Protein AF-A0A8H4VNT2-F1 (afdb_monomer)

Secondary structure (DSSP, 8-state):
-------S-HHHHHHHHHHHHHHS---TT--GGG-GGGG----TTS------------PBPPHHHHHHSIIIIIHHHHHHHHHTTEE-S---GGGEEEPPTTT--B-TTTSSB-SEEE--GGG-EE-S-HHHHHHHHHHHHHHHHHHHHHHS----------

Structure (mmCIF, N/CA/C/O backbone):
data_AF-A0A8H4VNT2-F1
#
_entry.id   AF-A0A8H4VNT2-F1
#
loop_
_atom_site.group_PDB
_atom_site.id
_atom_site.type_symbol
_atom_site.label_atom_id
_atom_site.label_alt_id
_atom_site.label_comp_id
_atom_site.label_asym_id
_atom_site.label_entity_id
_atom_site.label_seq_id
_atom_site.pdbx_PDB_ins_code
_atom_site.Cartn_x
_atom_site.Cartn_y
_atom_site.Cartn_z
_atom_site.occupancy
_atom_site.B_iso_or_equiv
_atom_site.auth_seq_id
_atom_site.auth_comp_id
_atom_site.auth_asym_id
_atom_site.auth_atom_id
_atom_site.pdbx_PDB_model_num
ATOM 1 N N . MET A 1 1 ? -7.498 -2.996 8.880 1.00 36.94 1 MET A N 1
ATOM 2 C CA . MET A 1 1 ? -7.332 -1.573 9.250 1.00 36.94 1 MET A CA 1
ATOM 3 C C . MET A 1 1 ? -6.330 -1.511 10.388 1.00 36.94 1 MET A C 1
ATOM 5 O O . MET A 1 1 ? -6.601 -2.092 11.431 1.00 36.94 1 MET A O 1
ATOM 9 N N . VAL A 1 2 ? -5.170 -0.893 10.168 1.00 27.69 2 VAL A N 1
ATOM 10 C CA . VAL A 1 2 ? -4.106 -0.810 11.179 1.00 27.69 2 VAL A CA 1
ATOM 11 C C . VAL A 1 2 ? -4.393 0.320 12.147 1.00 27.69 2 VAL A C 1
ATOM 13 O O . VAL A 1 2 ? -4.614 1.459 11.740 1.00 27.69 2 VAL A O 1
ATOM 16 N N . VAL A 1 3 ? -4.380 0.000 13.437 1.00 29.48 3 VAL A N 1
ATOM 17 C CA . VAL A 1 3 ? -4.351 0.987 14.515 1.00 29.48 3 VAL A CA 1
ATOM 18 C C . VAL A 1 3 ? -2.923 1.016 15.049 1.00 29.48 3 VAL A C 1
ATOM 20 O O . VAL A 1 3 ? -2.536 0.170 15.847 1.00 29.48 3 VAL A O 1
ATOM 23 N N . ILE A 1 4 ? -2.130 1.988 14.598 1.00 35.28 4 ILE A N 1
ATOM 24 C CA . ILE A 1 4 ? -0.773 2.212 15.109 1.00 35.28 4 ILE A CA 1
ATOM 25 C C . ILE A 1 4 ? -0.890 3.031 16.398 1.00 35.28 4 ILE A C 1
ATOM 27 O O . ILE A 1 4 ? -1.056 4.253 16.373 1.00 35.28 4 ILE A O 1
ATOM 31 N N . GLY A 1 5 ? -0.855 2.349 17.539 1.00 31.06 5 GLY A N 1
ATOM 32 C CA . GLY A 1 5 ? -0.790 2.960 18.864 1.00 31.06 5 GLY A CA 1
ATOM 33 C C . GLY A 1 5 ? 0.633 2.924 19.412 1.00 31.06 5 GLY A C 1
ATOM 34 O O . GLY A 1 5 ? 0.998 1.968 20.086 1.00 31.06 5 GLY A O 1
ATOM 35 N N . GLY A 1 6 ? 1.425 3.967 19.149 1.00 30.03 6 GLY A N 1
ATOM 36 C CA . GLY A 1 6 ? 2.760 4.162 19.727 1.00 30.03 6 GLY A CA 1
ATOM 37 C C . GLY A 1 6 ? 2.916 5.562 20.344 1.00 30.03 6 GLY A C 1
ATOM 38 O O . GLY A 1 6 ? 2.386 6.532 19.792 1.00 30.03 6 GLY A O 1
ATOM 39 N N . PRO A 1 7 ? 3.610 5.714 21.491 1.00 40.59 7 PRO A N 1
ATOM 40 C CA . PRO A 1 7 ? 3.669 6.966 22.233 1.00 40.59 7 PRO A CA 1
ATOM 41 C C . PRO A 1 7 ? 4.799 7.853 21.701 1.00 40.59 7 PRO A C 1
ATOM 43 O O . PRO A 1 7 ? 5.851 7.981 22.320 1.00 40.59 7 PRO A O 1
ATOM 46 N N . THR A 1 8 ? 4.591 8.515 20.566 1.00 43.22 8 THR A N 1
ATOM 47 C CA . THR A 1 8 ? 5.550 9.522 20.086 1.00 43.22 8 THR A CA 1
ATOM 48 C C . THR A 1 8 ? 4.833 10.741 19.521 1.00 43.22 8 THR A C 1
ATOM 50 O O . THR A 1 8 ? 4.308 10.754 18.417 1.00 43.22 8 THR A O 1
ATOM 53 N N . SER A 1 9 ? 4.827 11.812 20.320 1.00 48.41 9 SER A N 1
ATOM 54 C CA . SER A 1 9 ? 4.439 13.178 19.945 1.00 48.41 9 SER A CA 1
ATOM 55 C C . SER A 1 9 ? 3.042 13.326 19.316 1.00 48.41 9 SER A C 1
ATOM 57 O O . SER A 1 9 ? 2.855 13.731 18.164 1.00 48.41 9 SER A O 1
ATOM 59 N N . ALA A 1 10 ? 2.028 13.069 20.146 1.00 49.16 10 ALA A N 1
ATOM 60 C CA . ALA A 1 10 ? 0.602 13.098 19.814 1.00 49.16 10 ALA A CA 1
ATOM 61 C C . ALA A 1 10 ? 0.095 14.392 19.140 1.00 49.16 10 ALA A C 1
ATOM 63 O O . ALA A 1 10 ? -0.968 14.377 18.528 1.00 49.16 10 ALA A O 1
ATOM 64 N N . ARG A 1 11 ? 0.812 15.521 19.232 1.00 47.25 11 ARG A N 1
ATOM 65 C CA . ARG A 1 11 ? 0.387 16.797 18.626 1.00 47.25 11 ARG A CA 1
ATOM 66 C C . ARG A 1 11 ? 0.751 16.909 17.143 1.00 47.25 11 ARG A C 1
ATOM 68 O O . ARG A 1 11 ? -0.049 17.423 16.368 1.00 47.25 11 ARG A O 1
ATOM 75 N N . ARG A 1 12 ? 1.927 16.409 16.742 1.00 45.88 12 ARG A N 1
ATOM 76 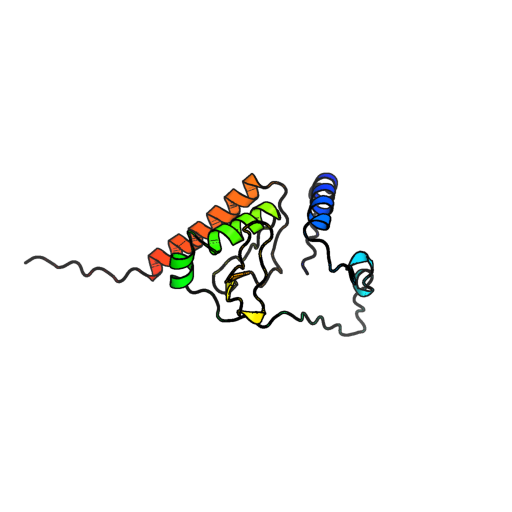C CA . ARG A 1 12 ? 2.401 16.475 15.348 1.00 45.88 12 ARG A CA 1
ATOM 77 C C . ARG A 1 12 ? 1.706 15.422 14.485 1.00 45.88 12 ARG A C 1
ATOM 79 O O . ARG A 1 12 ? 1.247 15.747 13.395 1.00 45.88 12 ARG A O 1
ATOM 86 N N . LEU A 1 13 ? 1.527 14.215 15.029 1.00 47.94 13 LEU A N 1
ATOM 87 C CA . LEU A 1 13 ? 0.776 13.143 14.373 1.00 47.94 13 LEU A CA 1
ATOM 88 C C . LEU A 1 13 ? -0.695 13.524 14.155 1.00 47.94 13 LEU A C 1
ATOM 90 O O . LEU A 1 13 ? -1.186 13.349 13.052 1.00 47.94 13 LEU A O 1
ATOM 94 N N . ARG A 1 14 ? -1.375 14.157 15.127 1.00 53.06 14 ARG A N 1
ATOM 95 C CA . ARG A 1 14 ? -2.786 14.581 14.973 1.00 53.06 14 ARG A CA 1
ATOM 96 C C . ARG A 1 14 ? -3.035 15.487 13.763 1.00 53.06 14 ARG A C 1
ATOM 98 O O . ARG A 1 14 ? -4.038 15.306 13.078 1.00 53.06 14 ARG A O 1
ATOM 105 N N . ASN A 1 15 ? -2.146 16.444 13.491 1.00 48.91 15 ASN A N 1
ATOM 106 C CA . ASN A 1 15 ? -2.300 17.357 12.352 1.00 48.91 15 ASN A CA 1
ATOM 107 C C . ASN A 1 15 ? -2.056 16.647 11.012 1.00 48.91 15 ASN A C 1
ATOM 109 O O . ASN A 1 15 ? -2.766 16.912 10.044 1.00 48.91 15 ASN A O 1
ATOM 113 N N . VAL A 1 16 ? -1.108 15.706 10.980 1.00 53.34 16 VAL A N 1
ATOM 114 C CA . VAL A 1 16 ? -0.849 14.844 9.819 1.00 53.34 16 VAL A CA 1
ATOM 115 C C . VAL A 1 16 ? -2.040 13.915 9.560 1.00 53.34 16 VAL A C 1
ATOM 117 O O . VAL A 1 16 ? -2.540 13.857 8.440 1.00 53.34 16 VAL A O 1
ATOM 120 N N . THR A 1 17 ? -2.580 13.274 10.601 1.00 53.28 17 THR A N 1
ATOM 121 C CA . THR A 1 17 ? -3.774 12.422 10.506 1.00 53.28 17 THR A CA 1
ATOM 122 C C . THR A 1 17 ? -4.995 13.208 10.017 1.00 53.28 17 THR A C 1
ATOM 124 O O . THR A 1 17 ? -5.752 12.707 9.192 1.00 53.28 17 THR A O 1
ATOM 127 N N . LEU A 1 18 ? -5.184 14.455 10.468 1.00 55.06 18 LEU A N 1
ATOM 128 C CA . LEU A 1 18 ? -6.278 15.319 10.005 1.00 55.06 18 LEU A CA 1
ATOM 129 C C . LEU A 1 18 ? -6.147 15.695 8.522 1.00 55.06 18 LEU A C 1
ATOM 131 O O . LEU A 1 18 ? -7.151 15.663 7.811 1.00 55.06 18 LEU A O 1
ATOM 135 N N . ALA A 1 19 ? -4.940 16.018 8.052 1.00 53.97 19 ALA A N 1
ATOM 136 C CA . ALA A 1 19 ? -4.688 16.347 6.649 1.00 53.97 19 ALA A CA 1
ATOM 137 C C . ALA A 1 19 ? -4.885 15.131 5.726 1.00 53.97 19 ALA A C 1
ATOM 139 O O . ALA A 1 19 ? -5.577 15.235 4.714 1.00 53.97 19 ALA A O 1
ATOM 140 N N . LEU A 1 20 ? -4.369 13.962 6.119 1.00 50.47 20 LEU A N 1
ATOM 141 C CA . LEU A 1 20 ? -4.555 12.712 5.377 1.00 50.47 20 LEU A CA 1
ATOM 142 C C . LEU A 1 20 ? -6.015 12.259 5.377 1.00 50.47 20 LEU A C 1
ATOM 144 O O . LEU A 1 20 ? -6.516 11.834 4.345 1.00 50.47 20 LEU A O 1
ATOM 148 N N . SER A 1 21 ? -6.746 12.464 6.478 1.00 55.59 21 SER A N 1
ATOM 149 C CA . SER A 1 21 ? -8.179 12.146 6.554 1.00 55.59 21 SER A CA 1
ATOM 150 C C . SER A 1 21 ? -9.075 12.997 5.654 1.00 55.59 21 SER A C 1
ATOM 152 O O . SER A 1 21 ? -10.271 12.750 5.634 1.00 55.59 21 SER A O 1
ATOM 154 N N . ARG A 1 22 ? -8.555 14.030 4.976 1.00 52.94 22 ARG A N 1
ATOM 155 C CA . ARG A 1 22 ? -9.313 14.815 3.984 1.00 52.94 22 ARG A CA 1
ATOM 156 C C . ARG A 1 22 ? -9.057 14.355 2.552 1.00 52.94 22 ARG A C 1
ATOM 158 O O . ARG A 1 22 ? -9.964 14.466 1.741 1.00 52.94 22 ARG A O 1
ATOM 165 N N . TYR A 1 23 ? -7.855 13.853 2.269 1.00 50.97 23 TYR A N 1
ATOM 166 C CA . TYR A 1 23 ? -7.467 13.342 0.948 1.00 50.97 23 TYR A CA 1
ATOM 167 C C . TYR A 1 23 ? -7.754 11.845 0.784 1.00 50.97 23 TYR A C 1
ATOM 169 O O . TYR A 1 23 ? -8.114 11.407 -0.296 1.00 50.97 23 TYR A O 1
ATOM 177 N N . PHE A 1 24 ? -7.660 11.077 1.869 1.00 51.81 24 PHE A N 1
ATOM 178 C CA . PHE A 1 24 ? -7.893 9.630 1.909 1.00 51.81 24 PHE A CA 1
ATOM 179 C C . PHE A 1 24 ? -9.071 9.277 2.830 1.00 51.81 24 PHE A C 1
ATOM 181 O O . PHE A 1 24 ? -9.091 8.224 3.462 1.00 51.81 24 PHE A O 1
ATOM 188 N N . ALA A 1 25 ? -10.012 10.214 2.990 1.00 50.72 25 ALA A N 1
ATOM 189 C CA . ALA A 1 25 ? -11.163 10.055 3.870 1.00 50.72 25 ALA A CA 1
ATOM 190 C C . ALA A 1 25 ? -12.040 8.876 3.436 1.00 50.72 25 ALA A C 1
ATOM 192 O O . ALA A 1 25 ? -12.318 8.727 2.248 1.00 50.72 25 ALA A O 1
ATOM 193 N N . ASP A 1 26 ? -12.517 8.115 4.424 1.00 54.66 26 ASP A N 1
ATOM 194 C CA . ASP A 1 26 ? -13.525 7.065 4.277 1.00 54.66 26 ASP A CA 1
ATOM 195 C C . ASP A 1 26 ? -14.691 7.454 3.359 1.00 54.66 26 ASP A C 1
ATOM 197 O O . ASP A 1 26 ? -15.098 8.619 3.299 1.00 54.66 26 ASP A O 1
ATOM 201 N N . ASP A 1 27 ? -15.274 6.420 2.745 1.00 54.09 27 ASP A N 1
ATOM 202 C CA . ASP A 1 27 ? -16.523 6.446 1.989 1.00 54.09 27 ASP A CA 1
ATOM 203 C C . ASP A 1 27 ? -17.498 7.523 2.495 1.00 54.09 27 ASP A C 1
ATOM 205 O O . ASP A 1 27 ? -17.931 7.539 3.655 1.00 54.09 27 ASP A O 1
ATOM 209 N N . ARG A 1 28 ? -17.893 8.404 1.571 1.00 52.59 28 ARG A N 1
ATOM 210 C CA . ARG A 1 28 ? -18.909 9.446 1.765 1.00 52.59 28 ARG A CA 1
ATOM 211 C C . ARG A 1 28 ? -20.225 8.885 2.326 1.00 52.59 28 ARG A C 1
ATOM 213 O O . ARG A 1 28 ? -20.993 9.646 2.908 1.00 52.59 28 ARG A O 1
ATOM 220 N N . LYS A 1 29 ? -20.490 7.585 2.146 1.00 55.03 29 LYS A N 1
ATOM 221 C CA . LYS A 1 29 ? -21.692 6.867 2.594 1.00 55.03 29 LYS A CA 1
ATOM 222 C C . LYS A 1 29 ? -21.572 6.188 3.962 1.00 55.03 29 LYS A C 1
ATOM 224 O O . LYS A 1 29 ? -22.573 5.662 4.443 1.00 55.03 29 LYS A O 1
ATOM 229 N N . GLY A 1 30 ? -20.420 6.218 4.630 1.00 55.09 30 GLY A N 1
ATOM 230 C CA . GLY A 1 30 ? -20.291 5.555 5.927 1.00 55.09 30 GLY A CA 1
ATOM 231 C C . GLY A 1 30 ? -18.876 5.577 6.471 1.00 55.09 30 GLY A C 1
ATOM 232 O O . GLY A 1 30 ? -18.149 4.597 6.364 1.00 55.09 30 GLY A O 1
ATOM 233 N N . SER A 1 31 ? -18.492 6.687 7.099 1.00 64.50 31 SER A N 1
ATOM 234 C CA . SER A 1 31 ? -17.169 6.786 7.717 1.00 64.50 31 SER A CA 1
ATOM 235 C C . SER A 1 31 ? -17.013 5.852 8.921 1.00 64.50 31 SER A C 1
ATOM 237 O O . SER A 1 31 ? -17.967 5.636 9.678 1.00 64.50 31 SER A O 1
ATOM 239 N N . TYR A 1 32 ? -15.783 5.408 9.197 1.00 63.44 32 TYR A N 1
ATOM 240 C CA . TYR A 1 32 ? -15.407 4.771 10.462 1.00 63.44 32 TYR A CA 1
ATOM 241 C C . TYR A 1 32 ? -15.870 5.595 11.669 1.00 63.44 32 TYR A C 1
ATOM 243 O O . TYR A 1 32 ? -16.299 5.043 12.680 1.00 63.44 32 TYR A O 1
ATOM 251 N N . LYS A 1 33 ? -15.857 6.934 11.564 1.00 66.31 33 LYS A N 1
ATOM 252 C CA . LYS A 1 33 ? -16.282 7.828 12.654 1.00 66.31 33 LYS A CA 1
ATOM 253 C C . LYS A 1 33 ? -17.720 7.578 13.106 1.00 66.31 33 LYS A C 1
ATOM 255 O O . LYS A 1 33 ? -17.983 7.772 14.293 1.00 66.31 33 LYS A O 1
ATOM 260 N N . SER A 1 34 ? -18.588 7.175 12.181 1.00 70.56 34 SER A N 1
ATOM 261 C CA . SER A 1 34 ? -19.997 6.824 12.398 1.00 70.56 34 SER A CA 1
ATOM 262 C C . SER A 1 34 ? -20.243 5.315 12.502 1.00 70.56 34 SER A C 1
ATOM 264 O O . SER A 1 34 ? -21.366 4.900 12.767 1.00 70.56 34 SER A O 1
ATOM 266 N N . SER A 1 35 ? -19.218 4.490 12.284 1.00 74.56 35 SER A N 1
ATOM 267 C CA . SER A 1 35 ? -19.347 3.038 12.318 1.00 74.56 35 SER A CA 1
ATOM 268 C C . SER A 1 35 ? -19.534 2.546 13.759 1.00 74.56 35 SER A C 1
ATOM 270 O O . SER A 1 35 ? -18.735 2.917 14.625 1.00 74.56 35 SER A O 1
ATOM 272 N N . PRO A 1 36 ? -20.515 1.664 14.040 1.00 77.81 36 PRO A N 1
ATOM 273 C CA . PRO A 1 36 ? -20.648 1.011 15.345 1.00 77.81 36 PRO A CA 1
ATOM 274 C C . PRO A 1 36 ? -19.357 0.310 15.794 1.00 77.81 36 PRO A C 1
ATOM 276 O O . PRO A 1 36 ? -19.058 0.252 16.985 1.00 77.81 36 PRO A O 1
ATOM 279 N N . TRP A 1 37 ? -18.539 -0.138 14.834 1.00 77.88 37 TRP A N 1
ATOM 280 C CA . TRP A 1 37 ? -17.239 -0.765 15.074 1.00 77.88 37 TRP A CA 1
ATOM 281 C C . TRP A 1 37 ? -16.223 0.144 15.766 1.00 77.88 37 TRP A C 1
ATOM 283 O O . TRP A 1 37 ? -15.304 -0.349 16.409 1.00 77.88 37 TRP A O 1
ATOM 293 N N . ARG A 1 38 ? -16.384 1.468 15.697 1.00 75.25 38 ARG A N 1
ATOM 294 C CA . ARG A 1 38 ? -15.492 2.410 16.387 1.00 75.25 38 ARG A CA 1
ATOM 295 C C . ARG A 1 38 ? -15.573 2.306 17.910 1.00 75.25 38 ARG A C 1
ATOM 297 O O . ARG A 1 38 ? -14.601 2.620 18.591 1.00 75.25 38 ARG A O 1
ATOM 304 N N . LEU A 1 39 ? -16.736 1.925 18.433 1.00 81.25 39 LEU A N 1
ATOM 305 C CA . LEU A 1 39 ? -16.974 1.738 19.866 1.00 81.25 39 LEU A CA 1
ATOM 306 C C . LEU A 1 39 ? -16.948 0.259 20.264 1.00 81.25 39 LEU A C 1
ATOM 308 O O . LEU A 1 39 ? -17.184 -0.062 21.427 1.00 81.25 39 LEU A O 1
ATOM 312 N N . PHE A 1 40 ? -16.687 -0.636 19.310 1.00 83.19 40 PHE A N 1
ATOM 313 C CA . PHE A 1 40 ? -16.623 -2.060 19.577 1.00 83.19 40 PHE A CA 1
ATOM 314 C C . PHE A 1 40 ? -15.476 -2.362 20.545 1.00 83.19 40 PHE A C 1
ATOM 316 O O . PHE A 1 40 ? -14.333 -1.957 20.329 1.00 83.19 40 PHE A O 1
ATOM 323 N N . SER A 1 41 ? -15.787 -3.106 21.603 1.00 83.38 41 SER A N 1
ATOM 324 C CA . SER A 1 41 ? -14.805 -3.693 22.504 1.00 83.38 41 SER A CA 1
ATOM 325 C C . SER A 1 41 ? -14.992 -5.204 22.521 1.00 83.38 41 SER A C 1
ATOM 327 O O . SER A 1 41 ? -16.112 -5.719 22.565 1.00 83.38 41 SER A O 1
ATOM 329 N N . GLN A 1 42 ? -13.879 -5.929 22.448 1.00 85.06 42 GLN A N 1
ATOM 330 C CA . GLN A 1 42 ? -13.913 -7.381 22.464 1.00 85.06 42 GLN A CA 1
ATOM 331 C C . GLN A 1 42 ? -14.398 -7.866 23.834 1.00 85.06 42 GLN A C 1
ATOM 333 O O . GLN A 1 42 ? -13.834 -7.514 24.870 1.00 85.06 42 GLN A O 1
ATOM 338 N N . SER A 1 43 ? -15.438 -8.697 23.840 1.00 87.44 43 SER A N 1
ATOM 339 C CA . SER A 1 43 ? -15.892 -9.376 25.050 1.00 87.44 43 SER A CA 1
ATOM 340 C C . SER A 1 43 ? -15.139 -10.697 25.206 1.00 87.44 43 SER A C 1
ATOM 342 O O . SER A 1 43 ? -15.155 -11.502 24.276 1.00 87.44 43 SER A O 1
ATOM 344 N N . PRO A 1 44 ? -14.555 -11.003 26.379 1.00 87.94 44 PRO A N 1
ATOM 345 C CA . PRO A 1 44 ? -13.919 -12.300 26.614 1.00 87.94 44 PRO A CA 1
ATOM 346 C C . PRO A 1 44 ? -14.923 -13.465 26.627 1.00 87.94 44 PRO A C 1
ATOM 348 O O . PRO A 1 44 ? -14.522 -14.623 26.623 1.00 87.94 44 PRO A O 1
ATOM 351 N N . LYS A 1 45 ? -16.232 -13.176 26.655 1.00 93.19 45 LYS A N 1
ATOM 352 C CA . LYS A 1 45 ? -17.308 -14.179 26.663 1.00 93.19 45 LYS A CA 1
ATOM 353 C C . LYS A 1 45 ? -17.835 -14.517 25.267 1.00 93.19 45 LYS A C 1
ATOM 355 O O . LYS A 1 45 ? -18.681 -15.397 25.150 1.00 93.19 45 LYS A O 1
ATOM 360 N N . VAL A 1 46 ? -17.401 -13.795 24.232 1.00 89.44 46 VAL A N 1
ATOM 361 C CA . VAL A 1 46 ? -17.935 -13.928 22.872 1.00 89.44 46 VAL A CA 1
ATOM 362 C C . VAL A 1 46 ? -16.783 -14.002 21.878 1.00 89.44 46 VAL A C 1
ATOM 364 O O . VAL A 1 46 ? -15.977 -13.078 21.775 1.00 89.44 46 VAL A O 1
ATOM 367 N N . THR A 1 47 ? -16.722 -15.085 21.106 1.00 88.12 47 THR A N 1
ATOM 368 C CA . THR A 1 47 ? -15.768 -15.205 19.999 1.00 88.12 47 THR A CA 1
ATOM 369 C C . THR A 1 47 ? -16.095 -14.160 18.940 1.00 88.12 47 THR A C 1
ATOM 371 O O . THR A 1 47 ? -17.204 -14.120 18.414 1.00 88.12 47 THR A O 1
ATOM 374 N N . THR A 1 48 ? -15.125 -13.302 18.634 1.00 86.19 48 THR A N 1
ATOM 375 C CA . THR A 1 48 ? -15.262 -12.261 17.611 1.00 86.19 48 THR A CA 1
ATOM 376 C C . THR A 1 48 ? -14.513 -12.692 16.357 1.00 86.19 48 THR A C 1
ATOM 378 O O . THR A 1 48 ? -13.362 -13.112 16.449 1.00 86.19 48 THR A O 1
ATOM 381 N N . LEU A 1 49 ? -15.156 -12.567 15.196 1.00 85.00 49 LEU A N 1
ATOM 382 C CA . LEU A 1 49 ? -14.544 -12.777 13.887 1.00 85.00 49 LEU A CA 1
ATOM 383 C C . LEU A 1 49 ? -14.535 -11.452 13.123 1.00 85.00 49 LEU A C 1
ATOM 385 O O . LEU A 1 49 ? -15.583 -10.829 12.954 1.00 85.00 49 LEU A O 1
ATOM 389 N N . THR A 1 50 ? -13.365 -11.055 12.629 1.00 82.62 50 THR A N 1
ATOM 390 C CA . THR A 1 50 ? -13.221 -9.922 11.710 1.00 82.62 50 THR A CA 1
ATOM 391 C C . THR A 1 50 ? -13.066 -10.463 10.298 1.00 82.62 50 THR A C 1
ATOM 393 O O . THR A 1 50 ? -12.142 -11.226 10.029 1.00 82.62 50 THR A O 1
ATOM 396 N N . VAL A 1 51 ? -13.957 -10.058 9.394 1.00 84.19 51 VAL A N 1
ATOM 397 C CA . VAL A 1 51 ? -13.882 -10.409 7.972 1.00 84.19 51 VAL A CA 1
ATOM 398 C C . VAL A 1 51 ? -13.550 -9.151 7.184 1.00 84.19 51 VAL A C 1
ATOM 400 O O . VAL A 1 51 ? -14.259 -8.150 7.278 1.00 84.19 51 VAL A O 1
ATOM 403 N N . LEU A 1 52 ? -12.466 -9.205 6.412 1.00 83.62 52 LEU A N 1
ATOM 404 C CA . LEU A 1 52 ? -12.090 -8.156 5.475 1.00 83.62 52 LEU A CA 1
ATOM 405 C C . LEU A 1 52 ? -12.487 -8.600 4.065 1.00 83.62 52 LEU A C 1
ATOM 407 O O . LEU A 1 52 ? -11.942 -9.569 3.545 1.00 83.62 52 LEU A O 1
ATOM 411 N N . VAL A 1 53 ? -13.447 -7.898 3.464 1.00 85.75 53 VAL A N 1
ATOM 412 C CA . VAL A 1 53 ? -13.855 -8.118 2.071 1.00 85.75 53 VAL A CA 1
ATOM 413 C C . VAL A 1 53 ? -13.103 -7.121 1.198 1.00 85.75 53 VAL A C 1
ATOM 415 O O . VAL A 1 53 ? -13.140 -5.920 1.460 1.00 85.75 53 VAL A O 1
ATOM 418 N N . MET A 1 54 ? -12.403 -7.623 0.186 1.00 87.19 54 MET A N 1
ATOM 419 C CA . MET A 1 54 ? -11.604 -6.831 -0.751 1.00 87.19 54 MET A CA 1
ATOM 420 C C . MET A 1 54 ? -11.942 -7.241 -2.182 1.00 87.19 54 MET A C 1
ATOM 422 O O . MET A 1 54 ? -12.497 -8.319 -2.403 1.00 87.19 54 MET A O 1
ATOM 426 N N . ASP A 1 55 ? -11.580 -6.391 -3.142 1.00 89.19 55 ASP A N 1
ATOM 427 C CA . ASP A 1 55 ? -11.622 -6.757 -4.556 1.00 89.19 55 ASP A CA 1
ATOM 428 C C . ASP A 1 55 ? -10.738 -7.996 -4.793 1.00 89.19 55 ASP A C 1
ATOM 430 O O . ASP A 1 55 ? -9.670 -8.142 -4.190 1.00 89.19 55 ASP A O 1
ATOM 434 N N . LEU A 1 56 ? -11.188 -8.904 -5.663 1.00 92.56 56 LEU A N 1
ATOM 435 C CA . LEU A 1 56 ? -10.394 -10.068 -6.048 1.00 92.56 56 LEU A CA 1
ATOM 436 C C . LEU A 1 56 ? -9.232 -9.602 -6.932 1.00 92.56 56 LEU A C 1
ATOM 438 O O . LEU A 1 56 ? -9.453 -9.137 -8.049 1.00 92.56 56 LEU A O 1
ATOM 442 N N . LEU A 1 57 ? -8.006 -9.721 -6.429 1.00 95.38 57 LEU A N 1
ATOM 443 C CA . LEU A 1 57 ? -6.786 -9.355 -7.151 1.00 95.38 57 LEU A CA 1
ATOM 444 C C . LEU A 1 57 ? -6.195 -10.554 -7.911 1.00 95.38 57 LEU A C 1
ATOM 446 O O . LEU A 1 57 ? -6.607 -11.698 -7.715 1.00 95.38 57 LEU A O 1
ATOM 450 N N . GLY A 1 58 ? -5.270 -10.265 -8.826 1.00 95.94 58 GLY A N 1
ATOM 451 C CA . GLY A 1 58 ? -4.577 -11.246 -9.660 1.00 95.94 58 GLY A CA 1
ATOM 452 C C . GLY A 1 58 ? -3.297 -11.794 -9.027 1.00 95.94 58 GLY A C 1
ATOM 453 O O . GLY A 1 58 ? -3.137 -11.811 -7.806 1.00 95.94 58 GLY A O 1
ATOM 454 N N . GLU A 1 59 ? -2.382 -12.258 -9.878 1.00 96.94 59 GLU A N 1
ATOM 455 C CA . GLU A 1 59 ? -1.117 -12.855 -9.454 1.00 96.94 59 GLU A CA 1
ATOM 456 C C . GLU A 1 59 ? -0.201 -11.895 -8.664 1.00 96.94 59 GLU A C 1
ATOM 458 O O . GLU A 1 59 ? -0.222 -10.677 -8.890 1.00 96.94 59 GLU A O 1
ATOM 463 N N . PRO A 1 60 ? 0.636 -12.436 -7.755 1.00 97.06 60 PRO A N 1
ATOM 464 C CA . PRO A 1 60 ? 1.713 -11.677 -7.142 1.00 97.06 60 PRO A CA 1
ATOM 465 C C . PRO A 1 60 ? 2.761 -11.243 -8.159 1.00 97.06 60 PRO A C 1
ATOM 467 O O . PRO A 1 60 ? 3.071 -11.967 -9.106 1.00 97.06 60 PRO A O 1
ATOM 470 N N . MET A 1 61 ? 3.347 -10.079 -7.909 1.00 96.12 61 MET A N 1
ATOM 471 C CA . MET A 1 61 ? 4.408 -9.513 -8.720 1.00 96.12 61 MET A CA 1
ATOM 472 C C . MET A 1 61 ? 5.612 -10.446 -8.766 1.00 96.12 61 MET A C 1
ATOM 474 O O .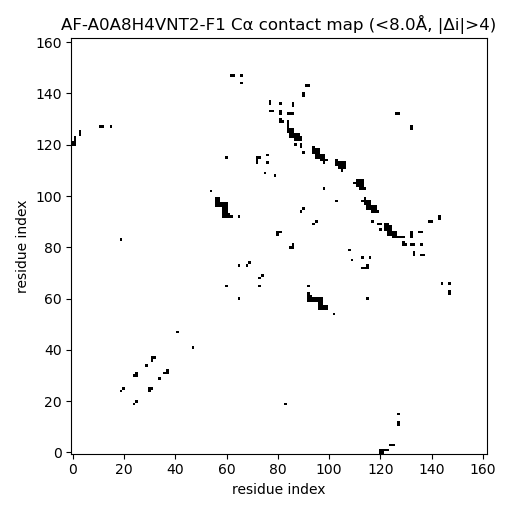 MET A 1 61 ? 6.125 -10.900 -7.738 1.00 96.12 61 MET A O 1
ATOM 478 N N . THR A 1 62 ? 6.111 -10.692 -9.973 1.00 94.25 62 THR A N 1
ATOM 479 C CA . THR A 1 62 ? 7.382 -11.380 -10.158 1.00 94.25 62 THR A CA 1
ATOM 480 C C . THR A 1 62 ? 8.537 -10.388 -10.198 1.00 94.25 62 THR A C 1
ATOM 482 O O . THR A 1 62 ? 8.372 -9.181 -10.368 1.00 94.25 62 THR A O 1
ATOM 485 N N . VAL A 1 63 ? 9.752 -10.919 -10.081 1.00 91.81 63 VAL A N 1
ATOM 486 C CA . VAL A 1 63 ? 10.982 -10.146 -10.279 1.00 91.81 63 VAL A CA 1
ATOM 487 C C . VAL A 1 63 ? 11.016 -9.488 -11.663 1.00 91.81 63 VAL A C 1
ATOM 489 O O . VAL A 1 63 ? 11.397 -8.329 -11.786 1.00 91.81 63 VAL A O 1
ATOM 492 N N . LYS A 1 64 ? 10.581 -10.221 -12.692 1.00 92.19 64 LYS A N 1
ATOM 493 C CA . LYS A 1 64 ? 10.547 -9.727 -14.067 1.00 92.19 64 LYS A CA 1
ATOM 494 C C . LYS A 1 64 ? 9.584 -8.546 -14.205 1.00 92.19 64 LYS A C 1
ATOM 496 O O . LYS A 1 64 ? 9.960 -7.531 -14.778 1.00 92.19 64 LYS A O 1
ATOM 501 N N . ASP A 1 65 ? 8.381 -8.667 -13.644 1.00 94.31 65 ASP A N 1
ATOM 502 C CA . ASP A 1 65 ? 7.386 -7.589 -13.677 1.00 94.31 65 ASP A CA 1
ATOM 503 C C . ASP A 1 65 ? 7.897 -6.333 -12.963 1.00 94.31 65 ASP A C 1
ATOM 505 O O . ASP A 1 65 ? 7.704 -5.220 -13.446 1.00 94.31 65 ASP A O 1
ATOM 509 N N . PHE A 1 66 ? 8.574 -6.513 -11.822 1.00 92.44 66 PHE A N 1
ATOM 510 C CA . PHE A 1 66 ? 9.164 -5.410 -11.069 1.00 92.44 66 PHE A CA 1
ATOM 511 C C . PHE A 1 66 ? 10.203 -4.649 -11.897 1.00 92.44 66 PHE A C 1
ATOM 513 O O . PHE A 1 66 ? 10.179 -3.422 -11.908 1.00 92.44 66 PHE A O 1
ATOM 520 N N . ASP A 1 67 ? 11.091 -5.357 -12.599 1.00 90.44 67 ASP A N 1
ATOM 521 C CA . ASP A 1 67 ? 12.117 -4.734 -13.440 1.00 90.44 67 ASP A CA 1
ATOM 522 C C . ASP A 1 67 ? 11.515 -4.024 -14.662 1.00 90.44 67 ASP A C 1
ATOM 524 O O . ASP A 1 67 ? 11.946 -2.922 -15.004 1.00 90.44 67 ASP A O 1
ATOM 528 N N . GLU A 1 68 ? 10.509 -4.625 -15.304 1.00 93.00 68 GLU A N 1
ATOM 529 C CA . GLU A 1 68 ? 9.846 -4.065 -16.490 1.00 93.00 68 GLU A CA 1
ATOM 530 C C . GLU A 1 68 ? 8.984 -2.834 -16.165 1.00 93.00 68 GLU A C 1
ATOM 532 O O . GLU A 1 68 ? 8.923 -1.896 -16.959 1.00 93.00 68 GLU A O 1
ATOM 537 N N . GLU A 1 69 ? 8.340 -2.805 -14.996 1.00 92.06 69 GLU A N 1
ATOM 538 C CA . GLU A 1 69 ? 7.445 -1.715 -14.578 1.00 92.06 69 GLU A CA 1
ATOM 539 C C . GLU A 1 69 ? 8.120 -0.724 -13.605 1.00 92.06 69 GLU A C 1
ATOM 541 O O . GLU A 1 69 ? 7.452 0.186 -13.100 1.00 92.06 69 GLU A O 1
ATOM 546 N N . TRP A 1 70 ? 9.430 -0.873 -13.346 1.00 90.06 70 TRP A N 1
ATOM 547 C CA . TRP A 1 70 ? 10.187 -0.051 -12.391 1.00 90.06 70 TRP A CA 1
ATOM 548 C C . TRP A 1 70 ? 10.093 1.445 -12.703 1.00 90.06 70 TRP A C 1
ATOM 550 O O . TRP A 1 70 ? 9.650 2.214 -11.854 1.00 90.06 70 TRP A O 1
ATOM 560 N N . ASP A 1 71 ? 10.447 1.849 -13.928 1.00 88.19 71 ASP A N 1
ATOM 561 C CA . ASP A 1 71 ? 10.402 3.250 -14.390 1.00 88.19 71 ASP A CA 1
ATOM 562 C C . ASP A 1 71 ? 8.971 3.707 -14.751 1.00 88.19 71 ASP A C 1
ATOM 564 O O . ASP A 1 71 ? 8.767 4.709 -15.438 1.00 88.19 71 ASP A O 1
ATOM 568 N N . GLY A 1 72 ? 7.965 2.943 -14.321 1.00 92.06 72 GLY A N 1
ATOM 569 C CA . GLY A 1 72 ? 6.562 3.171 -14.607 1.00 92.06 72 GLY A CA 1
ATOM 570 C C . GLY A 1 72 ? 5.711 3.021 -13.357 1.00 92.06 72 GLY A C 1
ATOM 571 O O . GLY A 1 72 ? 5.714 3.870 -12.472 1.00 92.06 72 GLY A O 1
ATOM 572 N N . ASP A 1 73 ? 4.847 2.008 -13.357 1.00 93.69 73 ASP A N 1
ATOM 573 C CA . ASP A 1 73 ? 3.776 1.874 -12.364 1.00 93.69 73 ASP A CA 1
ATOM 574 C C . ASP A 1 73 ? 4.296 1.771 -10.928 1.00 93.69 73 ASP A C 1
ATOM 576 O O . ASP A 1 73 ? 3.733 2.366 -10.012 1.00 93.69 73 ASP A O 1
ATOM 580 N N . ILE A 1 74 ? 5.419 1.078 -10.738 1.00 93.31 74 ILE A N 1
ATOM 581 C CA . ILE A 1 74 ? 5.971 0.840 -9.407 1.00 93.31 74 ILE A CA 1
ATOM 582 C C . ILE A 1 74 ? 6.518 2.120 -8.792 1.00 93.31 74 ILE A C 1
ATOM 584 O O . ILE A 1 74 ? 6.238 2.404 -7.626 1.00 93.31 74 ILE A O 1
ATOM 588 N N . GLN A 1 75 ? 7.256 2.924 -9.558 1.00 92.25 75 GLN A N 1
ATOM 589 C CA . GLN A 1 75 ? 7.744 4.205 -9.063 1.00 92.25 75 GLN A CA 1
ATOM 590 C C . GLN A 1 75 ? 6.591 5.129 -8.653 1.00 92.25 75 GLN A C 1
ATOM 592 O O . GLN A 1 75 ? 6.650 5.705 -7.565 1.00 92.25 75 GLN A O 1
ATOM 597 N N . ASP A 1 76 ? 5.535 5.206 -9.464 1.00 94.56 76 ASP A N 1
ATOM 598 C CA . ASP A 1 76 ? 4.352 6.008 -9.148 1.00 94.56 76 ASP A CA 1
ATOM 599 C C . ASP A 1 76 ? 3.674 5.526 -7.853 1.00 94.56 76 ASP A C 1
ATOM 601 O O . ASP A 1 76 ? 3.373 6.333 -6.973 1.00 94.56 76 ASP A O 1
ATOM 605 N N . MET A 1 77 ? 3.514 4.211 -7.661 1.00 94.12 77 MET A N 1
ATOM 606 C CA . MET A 1 77 ? 2.959 3.656 -6.416 1.00 94.12 77 MET A CA 1
ATOM 607 C C . MET A 1 77 ? 3.797 4.026 -5.183 1.00 94.12 77 MET A C 1
ATOM 609 O O . MET A 1 77 ? 3.256 4.362 -4.126 1.00 94.12 77 MET A O 1
ATOM 613 N N . TYR A 1 78 ? 5.127 3.981 -5.293 1.00 92.75 78 TYR A N 1
ATOM 614 C CA . TYR A 1 78 ? 6.021 4.402 -4.212 1.00 92.75 78 TYR A CA 1
ATOM 615 C C . TYR A 1 78 ? 5.968 5.917 -3.963 1.00 92.75 78 TYR A C 1
ATOM 617 O O . TYR A 1 78 ? 6.105 6.357 -2.816 1.00 92.75 78 TYR A O 1
ATOM 625 N N . ASP A 1 79 ? 5.756 6.727 -4.998 1.00 92.19 79 ASP A N 1
ATOM 626 C CA . ASP A 1 79 ? 5.539 8.162 -4.840 1.00 92.19 79 ASP A CA 1
ATOM 627 C C . ASP A 1 79 ? 4.182 8.469 -4.184 1.00 92.19 79 ASP A C 1
ATOM 629 O O . ASP A 1 79 ? 4.120 9.347 -3.316 1.00 92.19 79 ASP A O 1
ATOM 633 N N . ASP A 1 80 ? 3.129 7.706 -4.485 1.00 92.50 80 ASP A N 1
ATOM 634 C CA . ASP A 1 80 ? 1.838 7.801 -3.794 1.00 92.50 80 ASP A CA 1
ATOM 635 C C . ASP A 1 80 ? 1.957 7.436 -2.309 1.00 92.50 80 ASP A C 1
ATOM 637 O O . ASP A 1 80 ? 1.487 8.190 -1.451 1.00 92.50 80 ASP A O 1
ATOM 641 N N . LEU A 1 81 ? 2.677 6.358 -1.974 1.00 92.12 81 LEU A N 1
ATOM 642 C CA . LEU A 1 81 ? 3.010 6.009 -0.586 1.00 92.12 81 LEU A CA 1
ATOM 643 C C . LEU A 1 81 ? 3.721 7.159 0.141 1.00 92.12 81 LEU A C 1
ATOM 645 O O . LEU A 1 81 ? 3.357 7.520 1.265 1.00 92.12 81 LEU A O 1
ATOM 649 N N . ALA A 1 82 ? 4.712 7.778 -0.507 1.00 91.38 82 ALA A N 1
ATOM 650 C CA . ALA A 1 82 ? 5.447 8.898 0.070 1.00 91.38 82 ALA A CA 1
ATOM 651 C C . ALA A 1 82 ? 4.544 10.114 0.328 1.00 91.38 82 ALA A C 1
ATOM 653 O O . ALA A 1 82 ? 4.656 10.756 1.378 1.00 91.38 82 ALA A O 1
ATOM 654 N N . ARG A 1 83 ? 3.637 10.427 -0.606 1.00 88.06 83 ARG A N 1
ATOM 655 C CA . ARG A 1 83 ? 2.657 11.520 -0.476 1.00 88.06 83 ARG A CA 1
ATOM 656 C C . ARG A 1 83 ? 1.631 11.242 0.618 1.00 88.06 83 ARG A C 1
ATOM 658 O O . ARG A 1 83 ? 1.268 12.163 1.347 1.00 88.06 83 ARG A O 1
ATOM 665 N N . ALA A 1 84 ? 1.219 9.986 0.769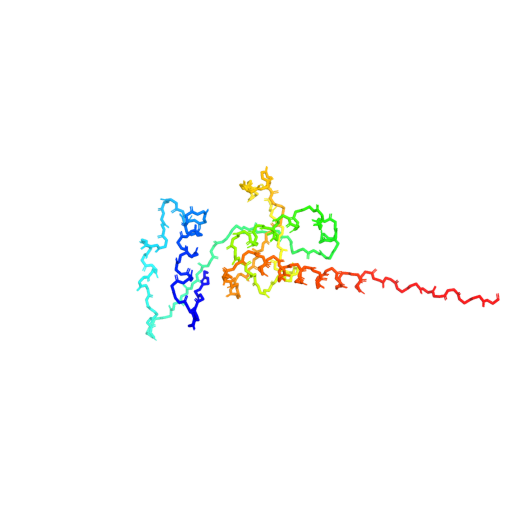 1.00 87.94 84 ALA A N 1
ATOM 666 C CA . ALA A 1 84 ? 0.341 9.535 1.842 1.00 87.94 84 ALA A CA 1
ATOM 667 C C . ALA A 1 84 ? 1.047 9.441 3.207 1.00 87.94 84 ALA A C 1
ATOM 669 O O . ALA A 1 84 ? 0.389 9.188 4.214 1.00 87.94 84 ALA A O 1
ATOM 670 N N . LEU A 1 85 ? 2.370 9.661 3.258 1.00 90.06 85 LEU A N 1
ATOM 671 C CA . LEU A 1 85 ? 3.204 9.463 4.447 1.00 90.06 85 LEU A CA 1
ATOM 672 C C . LEU A 1 85 ? 3.089 8.038 5.000 1.00 90.06 85 LEU A C 1
ATOM 674 O O . LEU A 1 85 ? 3.167 7.832 6.208 1.00 90.06 85 LEU A O 1
ATOM 678 N N . LEU A 1 86 ? 2.901 7.053 4.126 1.00 91.81 86 LEU A N 1
ATOM 679 C CA . LEU A 1 86 ? 2.767 5.653 4.502 1.00 91.81 86 LEU A CA 1
ATOM 680 C C . LEU A 1 86 ? 4.035 4.886 4.150 1.00 91.81 86 LEU A C 1
ATOM 682 O O . LEU A 1 86 ? 4.622 5.046 3.081 1.00 91.81 86 LEU A O 1
ATOM 686 N N . LEU A 1 87 ? 4.435 4.011 5.062 1.00 92.19 87 LEU A N 1
ATOM 687 C CA . LEU A 1 87 ? 5.473 3.020 4.840 1.00 92.19 87 LEU A CA 1
ATOM 688 C C . LEU A 1 87 ? 4.870 1.637 5.061 1.00 92.19 87 LEU A C 1
ATOM 690 O O . LEU A 1 87 ? 4.451 1.342 6.170 1.00 92.19 87 LEU A O 1
ATOM 694 N N . HIS A 1 88 ? 4.862 0.779 4.041 1.00 90.69 88 HIS A N 1
ATOM 695 C CA . HIS A 1 88 ? 4.224 -0.543 4.122 1.00 90.69 88 HIS A CA 1
ATOM 696 C C . HIS A 1 88 ? 4.860 -1.483 5.168 1.00 90.69 88 HIS A C 1
ATOM 698 O O . HIS A 1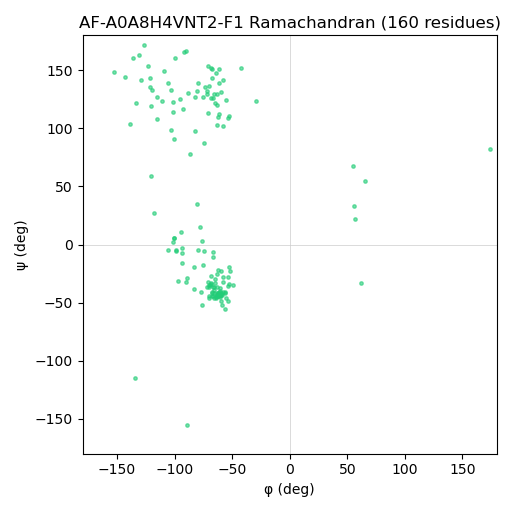 88 ? 4.211 -2.393 5.663 1.00 90.69 88 HIS A O 1
ATOM 704 N N . GLN A 1 89 ? 6.142 -1.275 5.492 1.00 90.38 89 GLN A N 1
ATOM 705 C CA . GLN A 1 89 ? 7.021 -2.151 6.292 1.00 90.38 89 GLN A CA 1
ATOM 706 C C . GLN A 1 89 ? 7.280 -3.543 5.693 1.00 90.38 89 GLN A C 1
ATOM 708 O O . GLN A 1 89 ? 8.413 -4.010 5.767 1.00 90.38 89 GLN A O 1
ATOM 713 N N . ASP A 1 90 ? 6.315 -4.140 4.989 1.00 89.94 90 ASP A N 1
ATOM 714 C CA . ASP A 1 90 ? 6.484 -5.405 4.262 1.00 89.94 90 ASP A CA 1
ATOM 715 C C . ASP A 1 90 ? 6.214 -5.291 2.751 1.00 89.94 90 ASP A C 1
ATOM 717 O O . ASP A 1 90 ? 5.321 -5.916 2.192 1.00 89.94 90 ASP A O 1
ATOM 721 N N . GLY A 1 91 ? 6.966 -4.429 2.072 1.00 86.38 91 GLY A N 1
ATOM 722 C CA . GLY A 1 91 ? 6.837 -4.188 0.630 1.00 86.38 91 GLY A CA 1
ATOM 723 C C . GLY A 1 91 ? 7.525 -5.245 -0.237 1.00 86.38 91 GLY A C 1
ATOM 724 O O . GLY A 1 91 ? 8.129 -4.883 -1.238 1.00 86.38 91 GLY A O 1
ATOM 725 N N . ARG A 1 92 ? 7.535 -6.521 0.166 1.00 90.69 92 ARG A N 1
ATOM 726 C CA . ARG A 1 92 ? 8.082 -7.612 -0.660 1.00 90.69 92 ARG A CA 1
ATOM 727 C C . ARG A 1 92 ? 7.158 -7.887 -1.852 1.00 90.69 92 ARG A C 1
ATOM 729 O O . ARG A 1 92 ? 5.956 -7.678 -1.757 1.00 90.69 92 ARG A O 1
ATOM 736 N N . LEU A 1 93 ? 7.708 -8.418 -2.948 1.00 93.31 93 LEU A N 1
ATOM 737 C CA . LEU A 1 93 ? 6.951 -8.683 -4.185 1.00 93.31 93 LEU A CA 1
ATOM 738 C C . LEU A 1 93 ? 5.675 -9.537 -3.998 1.00 93.31 93 LEU A C 1
ATOM 740 O O . LEU A 1 93 ? 4.677 -9.218 -4.636 1.00 93.31 93 LEU A O 1
ATOM 744 N N . PRO A 1 94 ? 5.626 -10.546 -3.098 1.00 94.94 94 PRO A N 1
ATOM 745 C CA . PRO A 1 94 ? 4.388 -11.285 -2.833 1.00 94.94 94 PRO A CA 1
ATOM 746 C C . PRO A 1 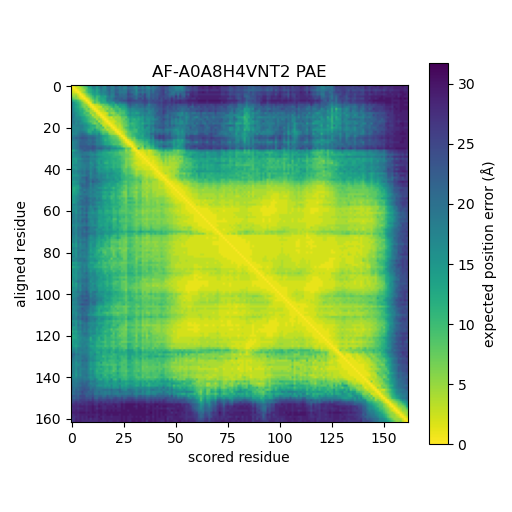94 ? 3.224 -10.427 -2.314 1.00 94.94 94 PRO A C 1
ATOM 748 O O . PRO A 1 94 ? 2.071 -10.806 -2.486 1.00 94.94 94 PRO A O 1
ATOM 751 N N . ASN A 1 95 ? 3.526 -9.270 -1.718 1.00 95.88 95 ASN A N 1
ATOM 752 C CA . ASN A 1 95 ? 2.544 -8.315 -1.205 1.00 95.88 95 ASN A CA 1
ATOM 753 C C . ASN A 1 95 ? 2.205 -7.219 -2.226 1.00 95.88 95 ASN A C 1
ATOM 755 O O . ASN A 1 95 ? 1.553 -6.232 -1.890 1.00 95.88 95 ASN A O 1
ATOM 759 N N . VAL A 1 96 ? 2.646 -7.377 -3.475 1.00 95.94 96 VAL A N 1
ATOM 760 C CA . VAL A 1 96 ? 2.275 -6.521 -4.600 1.00 9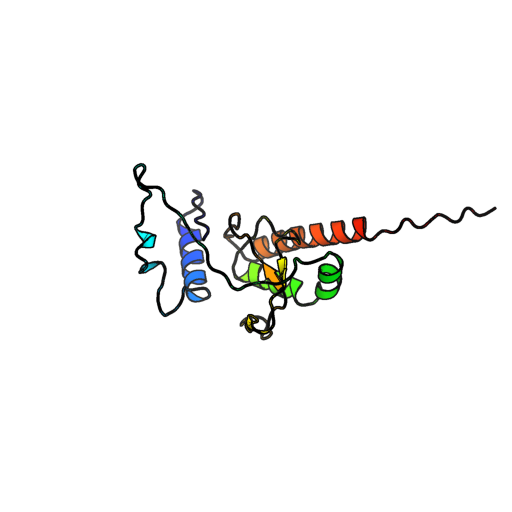5.94 96 VAL A CA 1
ATOM 761 C C . VAL A 1 96 ? 1.501 -7.383 -5.585 1.00 95.94 96 VAL A C 1
ATOM 763 O O . VAL A 1 96 ? 2.075 -8.254 -6.231 1.00 95.94 96 VAL A O 1
ATOM 766 N N . LEU A 1 97 ? 0.190 -7.179 -5.678 1.00 96.81 97 LEU A N 1
ATOM 767 C CA . LEU A 1 97 ? -0.694 -8.001 -6.505 1.00 96.81 97 LEU A CA 1
ATOM 768 C C . LEU A 1 97 ? -1.187 -7.231 -7.721 1.00 96.81 97 LEU A C 1
ATOM 770 O O . LEU A 1 97 ? -1.386 -6.013 -7.675 1.00 96.81 97 LEU A O 1
ATOM 774 N N . ARG A 1 98 ? -1.423 -7.957 -8.813 1.00 97.38 98 ARG A N 1
ATOM 775 C CA . ARG A 1 98 ? -1.954 -7.374 -10.039 1.00 97.38 98 ARG A CA 1
ATOM 776 C C . ARG A 1 98 ? -3.414 -6.960 -9.875 1.00 97.38 98 ARG A C 1
ATOM 778 O O . ARG A 1 98 ? -4.235 -7.710 -9.350 1.00 97.38 98 ARG A O 1
ATOM 785 N N . VAL A 1 99 ? -3.763 -5.784 -10.378 1.00 96.31 99 VAL A N 1
ATOM 786 C CA . VAL A 1 99 ? -5.130 -5.257 -10.374 1.00 96.31 99 VAL A CA 1
ATOM 787 C C . VAL A 1 99 ? -5.824 -5.645 -11.681 1.00 96.31 99 VAL A C 1
ATOM 789 O O . VAL A 1 99 ? -5.396 -5.206 -12.758 1.00 96.31 99 VAL A O 1
ATOM 792 N N . PRO A 1 100 ? -6.903 -6.448 -11.637 1.00 94.56 100 PRO A N 1
ATOM 793 C CA . PRO A 1 100 ? -7.631 -6.815 -12.844 1.00 94.56 100 PRO A CA 1
ATOM 794 C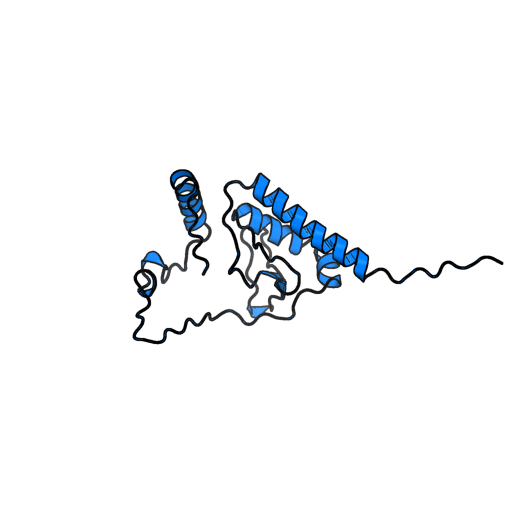 C . PRO A 1 100 ? -8.358 -5.602 -13.436 1.00 94.56 100 PRO A C 1
ATOM 796 O O . PRO A 1 100 ? -8.778 -4.702 -12.714 1.00 94.56 100 PRO A O 1
ATOM 799 N N . ASN A 1 101 ? -8.570 -5.600 -14.756 1.00 92.69 101 ASN A N 1
ATOM 800 C CA . ASN A 1 101 ? -9.118 -4.447 -15.490 1.00 92.69 101 ASN A CA 1
ATOM 801 C C . ASN A 1 101 ? -10.441 -3.904 -14.920 1.00 92.69 101 ASN A C 1
ATOM 803 O O . ASN A 1 101 ? -10.676 -2.704 -14.964 1.00 92.69 101 ASN A O 1
ATOM 807 N N . HIS A 1 102 ? -11.301 -4.768 -14.374 1.00 89.50 102 HIS A N 1
ATOM 808 C CA . HIS A 1 102 ? -12.584 -4.356 -13.794 1.00 89.50 102 HIS A CA 1
ATOM 809 C C . HIS A 1 102 ? -12.452 -3.666 -12.423 1.00 89.50 102 HIS A C 1
ATOM 811 O O . HIS A 1 102 ? -13.394 -3.010 -11.988 1.00 89.50 102 HIS A O 1
ATOM 817 N N . ALA A 1 103 ? -11.310 -3.819 -11.746 1.00 88.19 103 ALA A N 1
ATOM 818 C CA . ALA A 1 103 ? -11.011 -3.221 -10.444 1.00 88.19 103 ALA A CA 1
ATOM 819 C C . ALA A 1 103 ? -10.023 -2.043 -10.543 1.00 88.19 103 ALA A C 1
ATOM 821 O O . ALA A 1 103 ? -9.741 -1.382 -9.542 1.00 88.19 103 ALA A O 1
ATOM 822 N N . GLN A 1 104 ? -9.493 -1.762 -11.737 1.00 90.25 104 GLN A N 1
ATOM 823 C CA . GLN A 1 104 ? -8.590 -0.640 -11.970 1.00 90.25 104 GLN A CA 1
ATOM 824 C C . GLN A 1 104 ? -9.314 0.692 -11.759 1.00 90.25 104 GLN A C 1
ATOM 826 O O . GLN A 1 104 ? -10.384 0.944 -12.314 1.00 90.25 104 GLN A O 1
ATOM 831 N N . ARG A 1 105 ? -8.704 1.567 -10.957 1.00 87.56 105 ARG A N 1
ATOM 832 C CA . ARG A 1 105 ? -9.193 2.923 -10.680 1.00 87.56 105 ARG A CA 1
ATOM 833 C C . ARG A 1 105 ? -8.132 3.925 -11.097 1.00 87.56 105 ARG A C 1
ATOM 835 O O . ARG A 1 105 ? -6.942 3.669 -10.933 1.00 87.56 105 ARG A O 1
ATOM 842 N N . GLN A 1 106 ? -8.564 5.059 -11.635 1.00 92.19 106 GLN A N 1
ATOM 843 C CA . GLN A 1 106 ? -7.644 6.127 -11.997 1.00 92.19 106 GLN A CA 1
ATOM 844 C C . GLN A 1 106 ? -7.041 6.735 -10.727 1.00 92.19 106 GLN A C 1
ATOM 846 O O . GLN A 1 106 ? -7.772 7.150 -9.829 1.00 92.19 106 GLN A O 1
ATOM 851 N N . CYS A 1 107 ? -5.713 6.785 -10.659 1.00 91.19 107 CYS A N 1
ATOM 852 C CA . CYS A 1 107 ? -5.006 7.507 -9.616 1.00 91.19 107 CYS A CA 1
ATOM 853 C C . CYS A 1 107 ? -5.153 9.015 -9.841 1.00 91.19 107 CYS A C 1
ATOM 855 O O . CYS A 1 107 ? -4.876 9.520 -10.930 1.00 91.19 107 CYS A O 1
ATOM 857 N N . GLU A 1 108 ? -5.559 9.741 -8.802 1.00 89.50 108 GLU A N 1
ATOM 858 C CA . GLU A 1 108 ? -5.716 11.199 -8.851 1.00 89.50 108 GLU A CA 1
ATOM 859 C C . GLU A 1 108 ? -4.370 11.928 -8.978 1.00 89.50 108 GLU A C 1
ATOM 861 O O . GLU A 1 108 ? -4.310 13.020 -9.540 1.00 89.50 108 GLU A O 1
ATOM 866 N N . THR A 1 109 ? -3.281 11.323 -8.487 1.00 90.50 109 THR A N 1
ATOM 867 C CA . THR A 1 109 ? -1.930 11.892 -8.569 1.00 90.50 109 THR A CA 1
ATOM 868 C C . THR A 1 109 ? -1.339 11.758 -9.970 1.00 90.50 109 THR A C 1
ATOM 870 O O . THR A 1 109 ? -0.847 12.737 -10.530 1.00 90.50 109 THR A O 1
ATOM 873 N N . HIS A 1 110 ? -1.360 10.541 -10.517 1.00 92.75 110 HIS A N 1
ATOM 874 C CA . HIS A 1 110 ? -0.645 10.176 -11.746 1.00 92.75 110 HIS A CA 1
ATOM 875 C C . HIS A 1 110 ? -1.546 10.187 -12.991 1.00 92.75 110 HIS A C 1
ATOM 877 O O . HIS A 1 110 ? -1.071 9.988 -14.106 1.00 92.75 110 HIS A O 1
ATOM 883 N N . LEU A 1 111 ? -2.853 10.419 -12.808 1.00 92.62 111 LEU A N 1
ATOM 884 C CA . LEU A 1 111 ? -3.881 10.493 -13.853 1.00 92.62 111 LEU A CA 1
ATOM 885 C C . LEU A 1 111 ? -3.987 9.238 -14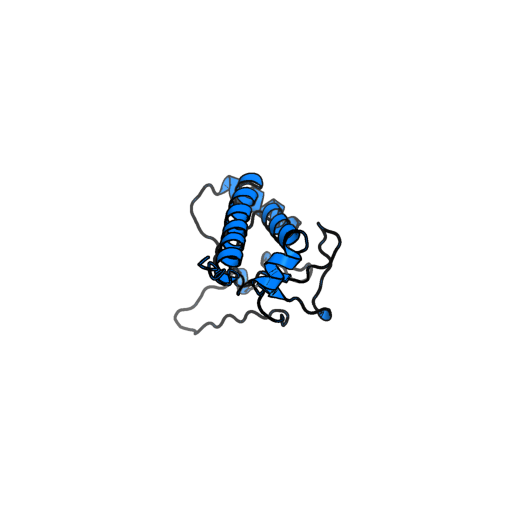.735 1.00 92.62 111 LEU A C 1
ATOM 887 O O . LEU A 1 111 ? -4.558 9.287 -15.826 1.00 92.62 111 LEU A O 1
ATOM 891 N N . ARG A 1 112 ? -3.515 8.092 -14.240 1.00 92.38 112 ARG A N 1
ATOM 892 C CA . ARG A 1 112 ? -3.599 6.777 -14.888 1.00 92.38 112 ARG A CA 1
ATOM 893 C C . ARG A 1 112 ? -4.004 5.705 -13.885 1.00 92.38 112 ARG A C 1
ATOM 895 O O . ARG A 1 112 ? -3.891 5.914 -12.681 1.00 92.38 112 ARG A O 1
ATOM 902 N N . ALA A 1 113 ? -4.505 4.575 -14.372 1.00 93.44 113 ALA A N 1
ATOM 903 C CA . ALA A 1 113 ? -4.799 3.441 -13.508 1.00 93.44 113 ALA A CA 1
ATOM 904 C C . ALA A 1 113 ? -3.524 2.652 -13.198 1.00 93.44 113 ALA A C 1
ATOM 906 O O . ALA A 1 113 ? -2.774 2.317 -14.119 1.00 93.44 113 ALA A O 1
ATOM 907 N N . HIS A 1 114 ? -3.314 2.342 -11.919 1.00 95.06 114 HIS A N 1
ATOM 908 C CA . HIS A 1 114 ? -2.249 1.433 -11.509 1.00 95.06 114 HIS A CA 1
ATOM 909 C C . HIS A 1 114 ? -2.613 -0.007 -11.870 1.00 95.06 114 HIS A C 1
ATOM 911 O O . HIS A 1 114 ? -3.749 -0.448 -11.669 1.00 95.06 114 HIS A O 1
ATOM 917 N N . LYS A 1 115 ? -1.643 -0.735 -12.420 1.00 96.38 115 LYS A N 1
ATOM 918 C CA . LYS A 1 115 ? -1.747 -2.165 -12.733 1.00 96.38 115 LYS A CA 1
ATOM 919 C C . LYS A 1 115 ? -1.446 -3.024 -11.510 1.00 96.38 115 LYS A C 1
ATOM 921 O O . LYS A 1 115 ? -1.809 -4.198 -11.511 1.00 96.38 115 LYS A O 1
ATOM 926 N N . TRP A 1 116 ? -0.781 -2.464 -10.506 1.00 96.88 116 TRP A N 1
ATOM 927 C CA . TRP A 1 116 ? -0.354 -3.155 -9.297 1.00 96.88 116 TRP A CA 1
ATOM 928 C C . TRP A 1 116 ? -0.905 -2.476 -8.042 1.00 96.88 116 TRP A C 1
ATOM 930 O O . TRP A 1 116 ? -1.218 -1.287 -8.037 1.00 96.88 116 TRP A O 1
ATOM 940 N N . ASN A 1 117 ? -1.057 -3.247 -6.967 1.00 95.38 117 ASN A N 1
ATOM 941 C CA . ASN A 1 117 ? -1.527 -2.743 -5.682 1.00 95.38 117 ASN A CA 1
ATOM 942 C C . ASN A 1 117 ? -0.805 -3.435 -4.524 1.00 95.38 117 ASN A C 1
ATOM 944 O O . ASN A 1 117 ? -0.525 -4.631 -4.590 1.00 95.38 117 ASN A O 1
ATOM 948 N N . PHE A 1 118 ? -0.535 -2.687 -3.457 1.00 95.00 118 PHE A N 1
ATOM 949 C CA . PHE A 1 118 ? -0.007 -3.249 -2.218 1.00 95.00 118 PHE A CA 1
ATOM 950 C C . PHE A 1 118 ? -1.135 -3.894 -1.403 1.00 95.00 118 PHE A C 1
ATOM 952 O O . PHE A 1 118 ? -2.230 -3.335 -1.272 1.00 95.00 118 PHE A O 1
ATOM 959 N N . VAL A 1 119 ? -0.857 -5.055 -0.820 1.00 95.06 119 VAL A N 1
ATOM 960 C CA . VAL A 1 119 ? -1.730 -5.767 0.122 1.00 95.06 119 VAL A CA 1
ATOM 961 C C . VAL A 1 119 ? -0.968 -6.089 1.398 1.00 95.06 119 VAL A C 1
ATOM 963 O O . VAL A 1 119 ? 0.244 -5.954 1.434 1.00 95.06 119 VAL A O 1
ATOM 966 N N . ASP A 1 120 ? -1.673 -6.576 2.418 1.00 93.94 120 ASP A N 1
ATOM 967 C CA . ASP A 1 120 ? -1.068 -6.935 3.706 1.00 93.94 120 ASP A CA 1
ATOM 968 C C . ASP A 1 120 ? -0.496 -5.729 4.474 1.00 93.94 120 ASP A C 1
ATOM 970 O O . ASP A 1 120 ? 0.661 -5.643 4.882 1.00 93.94 120 ASP A O 1
ATOM 974 N N . TRP A 1 121 ? -1.367 -4.742 4.671 1.00 92.62 121 TRP A N 1
ATOM 975 C CA . TRP A 1 121 ? -1.011 -3.472 5.291 1.00 92.62 121 TRP A CA 1
ATOM 976 C C . TRP A 1 121 ? -0.849 -3.537 6.805 1.00 92.62 121 TRP A C 1
ATOM 978 O O . TRP A 1 121 ? -0.661 -2.488 7.402 1.00 92.62 121 TRP A O 1
ATOM 988 N N . GLU A 1 122 ? -0.968 -4.700 7.447 1.00 89.06 122 GLU A N 1
ATOM 989 C CA . GLU A 1 122 ? -1.089 -4.843 8.906 1.00 89.06 122 GLU A CA 1
ATOM 990 C C . GLU A 1 122 ? 0.073 -4.244 9.709 1.00 89.06 122 GLU A C 1
ATOM 992 O O . GLU A 1 122 ? -0.129 -3.765 10.825 1.00 89.06 122 GLU A O 1
ATOM 997 N N . ASN A 1 123 ? 1.256 -4.197 9.097 1.00 88.25 123 ASN A N 1
ATOM 998 C CA . ASN A 1 123 ? 2.471 -3.636 9.675 1.00 88.25 123 ASN A CA 1
ATOM 999 C C . ASN A 1 123 ? 2.787 -2.223 9.166 1.00 88.25 123 ASN A C 1
ATOM 1001 O O . ASN A 1 123 ? 3.849 -1.696 9.473 1.00 88.25 123 ASN A O 1
ATOM 1005 N N . ALA A 1 124 ? 1.916 -1.602 8.369 1.00 91.19 124 ALA A N 1
ATOM 1006 C CA . ALA A 1 124 ? 2.206 -0.304 7.781 1.00 91.19 124 ALA A CA 1
ATOM 1007 C C . ALA A 1 124 ? 2.280 0.806 8.836 1.00 91.19 124 ALA A C 1
ATOM 1009 O O . ALA A 1 124 ? 1.482 0.844 9.770 1.00 91.19 124 ALA A O 1
ATOM 1010 N N . ASP A 1 125 ? 3.198 1.753 8.628 1.00 89.44 125 ASP A N 1
ATOM 1011 C CA . ASP A 1 125 ? 3.473 2.853 9.543 1.00 89.44 125 ASP A CA 1
ATOM 1012 C C . ASP A 1 125 ? 3.239 4.228 8.920 1.00 89.44 125 ASP A C 1
ATOM 1014 O O . ASP A 1 125 ? 3.781 4.556 7.858 1.00 89.44 125 ASP A O 1
ATOM 1018 N N . LEU A 1 126 ? 2.542 5.089 9.664 1.00 88.50 126 LEU A N 1
ATOM 1019 C CA . LEU A 1 126 ? 2.427 6.506 9.349 1.00 88.50 126 LEU A CA 1
ATOM 1020 C C . LEU A 1 126 ? 3.724 7.244 9.704 1.00 88.50 126 LEU A C 1
ATOM 1022 O O . LEU A 1 126 ? 4.210 7.197 10.833 1.00 88.50 126 LEU A O 1
ATOM 1026 N N . GLN A 1 127 ? 4.260 7.975 8.737 1.00 86.62 127 GLN A N 1
ATOM 1027 C CA . GLN A 1 127 ? 5.495 8.734 8.855 1.00 86.62 127 GLN A CA 1
ATOM 1028 C C . GLN A 1 127 ? 5.224 10.221 9.121 1.00 86.62 127 GLN A C 1
ATOM 1030 O O . GLN A 1 127 ? 4.139 10.751 8.878 1.00 86.62 127 GLN A O 1
ATOM 1035 N N . CYS A 1 128 ? 6.235 10.920 9.638 1.00 81.00 128 CYS A N 1
ATOM 1036 C CA . CYS A 1 128 ? 6.117 12.322 10.043 1.00 81.00 128 CYS A CA 1
ATOM 1037 C C . CYS A 1 128 ? 6.530 13.337 8.965 1.00 81.00 128 CYS A C 1
ATOM 1039 O O . CYS A 1 128 ? 6.183 14.512 9.101 1.00 81.00 128 CYS A O 1
ATOM 1041 N N . ASP A 1 129 ? 7.249 12.918 7.918 1.00 85.56 129 ASP A N 1
ATOM 1042 C CA . ASP A 1 129 ? 7.640 13.786 6.807 1.00 85.56 129 ASP A CA 1
ATOM 1043 C C . ASP A 1 129 ? 7.844 13.018 5.485 1.00 85.56 129 ASP A C 1
ATOM 1045 O O . ASP A 1 129 ? 8.252 11.853 5.459 1.00 85.56 129 ASP A O 1
ATOM 1049 N N . THR A 1 130 ? 7.554 13.684 4.365 1.00 83.12 130 THR A N 1
ATOM 1050 C CA . THR A 1 130 ? 7.579 13.087 3.020 1.00 83.12 130 THR A CA 1
ATOM 1051 C C . THR A 1 130 ? 8.988 12.747 2.545 1.00 83.12 130 THR A C 1
ATOM 1053 O O . THR A 1 130 ? 9.165 11.751 1.847 1.00 83.12 130 THR A O 1
ATOM 1056 N N . MET A 1 131 ? 10.005 13.542 2.895 1.00 81.88 131 MET A N 1
ATOM 1057 C CA . MET A 1 131 ? 11.370 13.325 2.399 1.00 81.88 131 MET A CA 1
ATOM 1058 C C . MET A 1 131 ? 11.991 12.064 3.000 1.00 81.88 131 MET A C 1
ATOM 1060 O O . MET A 1 131 ? 12.533 11.230 2.274 1.00 81.88 131 MET A O 1
ATOM 1064 N N . THR A 1 132 ? 11.847 11.890 4.308 1.00 83.06 132 THR A N 1
ATOM 1065 C CA . THR A 1 132 ? 12.263 10.704 5.049 1.00 83.06 132 THR A CA 1
ATOM 1066 C C . THR A 1 132 ? 11.488 9.483 4.576 1.00 83.06 132 THR A C 1
ATOM 1068 O O . THR A 1 132 ? 12.094 8.441 4.327 1.00 83.06 132 THR A O 1
ATOM 1071 N N . THR A 1 133 ? 10.173 9.614 4.370 1.00 83.81 133 THR A N 1
ATOM 1072 C CA . THR A 1 133 ? 9.343 8.530 3.818 1.00 83.81 133 THR A CA 1
ATOM 1073 C C . THR A 1 133 ? 9.849 8.104 2.445 1.00 83.81 133 THR A C 1
ATOM 1075 O O . THR A 1 133 ? 10.174 6.935 2.246 1.00 83.81 133 THR A O 1
ATOM 1078 N N . ARG A 1 134 ? 10.028 9.058 1.522 1.00 86.19 134 ARG A N 1
ATOM 1079 C CA . ARG A 1 134 ? 10.550 8.802 0.175 1.00 86.19 134 ARG A CA 1
ATOM 1080 C C . ARG A 1 134 ? 11.931 8.148 0.214 1.00 86.19 134 ARG A C 1
ATOM 1082 O O . ARG A 1 134 ? 12.187 7.218 -0.544 1.00 86.19 134 ARG A O 1
ATOM 1089 N N . HIS A 1 135 ? 12.820 8.586 1.105 1.00 85.50 135 HIS A N 1
ATOM 1090 C CA . HIS A 1 135 ? 14.143 7.973 1.272 1.00 85.50 135 HIS A CA 1
ATOM 1091 C C . HIS A 1 135 ? 14.061 6.514 1.735 1.00 85.50 135 HIS A C 1
ATOM 1093 O O . HIS A 1 135 ? 14.748 5.649 1.191 1.00 85.50 135 HIS A O 1
ATOM 1099 N N . ARG A 1 136 ? 13.204 6.215 2.719 1.00 85.88 136 ARG A N 1
ATOM 1100 C CA . ARG A 1 136 ? 13.009 4.847 3.229 1.00 85.88 136 ARG A CA 1
ATOM 1101 C C . ARG A 1 136 ? 12.383 3.932 2.180 1.00 85.88 136 ARG A C 1
ATOM 1103 O O . ARG A 1 136 ? 12.875 2.825 1.983 1.00 85.88 136 ARG A O 1
ATOM 1110 N N . LEU A 1 137 ? 11.368 4.419 1.474 1.00 87.88 137 LEU A N 1
ATOM 1111 C CA . LEU A 1 137 ? 10.726 3.704 0.374 1.00 87.88 137 LEU A CA 1
ATOM 1112 C C . LEU A 1 137 ? 11.714 3.406 -0.759 1.00 87.88 137 LEU A C 1
ATOM 1114 O O . LEU A 1 137 ? 11.793 2.272 -1.219 1.00 87.88 137 LEU A O 1
ATOM 1118 N N . ARG A 1 138 ? 12.566 4.370 -1.132 1.00 86.06 138 ARG A N 1
ATOM 1119 C CA . ARG A 1 138 ? 13.647 4.137 -2.105 1.00 86.06 138 ARG A CA 1
ATOM 1120 C C . ARG A 1 138 ? 14.611 3.048 -1.654 1.00 86.06 138 ARG A C 1
ATOM 1122 O O . ARG A 1 138 ? 14.980 2.205 -2.461 1.00 86.06 138 ARG A O 1
ATOM 1129 N N . LYS A 1 139 ? 15.015 3.029 -0.380 1.00 85.56 139 LYS A N 1
ATOM 1130 C CA . LYS A 1 139 ? 15.874 1.955 0.148 1.00 85.56 139 LYS A CA 1
ATOM 1131 C C . LYS A 1 139 ? 15.203 0.587 0.062 1.00 85.56 139 LYS A C 1
ATOM 1133 O O . LYS A 1 139 ? 15.856 -0.373 -0.332 1.00 85.56 139 LYS A O 1
ATOM 1138 N N . GLN A 1 140 ? 13.923 0.507 0.416 1.00 84.31 140 GLN A N 1
ATOM 1139 C CA . GLN A 1 140 ? 13.145 -0.726 0.316 1.00 84.31 140 GLN A CA 1
ATOM 1140 C C . GLN A 1 140 ? 13.095 -1.225 -1.131 1.00 84.31 140 GLN A C 1
ATOM 1142 O O . GLN A 1 140 ? 13.436 -2.372 -1.406 1.00 84.31 140 GLN A O 1
ATOM 1147 N N . ALA A 1 141 ? 12.767 -0.332 -2.057 1.00 83.31 141 ALA A N 1
ATOM 1148 C CA . ALA A 1 141 ? 12.651 -0.642 -3.469 1.00 83.31 141 ALA A CA 1
ATOM 1149 C C . ALA A 1 141 ? 14.003 -1.031 -4.110 1.00 83.31 141 ALA A C 1
ATOM 1151 O O . ALA A 1 141 ? 14.086 -1.995 -4.868 1.00 83.31 141 ALA A O 1
ATOM 1152 N N . LEU A 1 142 ? 15.100 -0.365 -3.730 1.00 81.06 142 LEU A N 1
ATOM 1153 C CA . LEU A 1 142 ? 16.459 -0.755 -4.130 1.00 81.06 142 LEU A CA 1
ATOM 1154 C C . LEU A 1 142 ? 16.874 -2.117 -3.561 1.00 81.06 142 LEU A C 1
ATOM 1156 O O . LEU A 1 142 ? 17.611 -2.848 -4.216 1.00 81.06 142 LEU A O 1
ATOM 1160 N N . GLY A 1 143 ? 16.403 -2.480 -2.364 1.00 79.50 143 GLY A N 1
ATOM 1161 C CA . GLY A 1 143 ? 16.603 -3.818 -1.804 1.00 79.50 143 GLY A CA 1
ATOM 1162 C C . GLY A 1 143 ? 16.001 -4.907 -2.695 1.00 79.50 143 GLY A C 1
ATOM 1163 O O . GLY A 1 143 ? 16.661 -5.909 -2.968 1.00 79.50 143 GLY A O 1
ATOM 1164 N N . LEU A 1 144 ? 14.796 -4.670 -3.220 1.00 77.00 144 LEU A N 1
ATOM 1165 C CA . LEU A 1 144 ? 14.134 -5.569 -4.172 1.00 77.00 144 LEU A CA 1
ATOM 1166 C C . LEU A 1 144 ? 14.869 -5.612 -5.512 1.00 77.00 144 LEU A C 1
ATOM 1168 O O . LEU A 1 144 ? 15.106 -6.693 -6.047 1.00 77.00 144 LEU A O 1
ATOM 1172 N N . LYS A 1 145 ? 15.319 -4.455 -6.010 1.00 67.31 145 LYS A N 1
ATOM 1173 C CA . LYS A 1 145 ? 16.117 -4.380 -7.238 1.00 67.31 145 LYS A CA 1
ATOM 1174 C C . LYS A 1 145 ? 17.443 -5.133 -7.103 1.00 67.31 145 LYS A C 1
ATOM 1176 O O . LYS A 1 145 ? 17.819 -5.890 -7.984 1.00 67.31 145 LYS A O 1
ATOM 1181 N N . ASN A 1 146 ? 18.139 -5.034 -5.978 1.00 68.94 146 ASN A N 1
ATOM 1182 C CA . ASN A 1 146 ? 19.377 -5.795 -5.782 1.00 68.94 146 ASN A CA 1
ATOM 1183 C C . ASN A 1 146 ? 19.120 -7.307 -5.662 1.00 68.94 146 ASN A C 1
ATOM 1185 O O . ASN A 1 146 ? 19.922 -8.107 -6.145 1.00 68.94 146 ASN A O 1
ATOM 1189 N N . TYR A 1 147 ? 17.988 -7.702 -5.071 1.00 65.44 147 TYR A N 1
ATOM 1190 C CA . TYR A 1 147 ? 17.554 -9.097 -5.040 1.00 65.44 147 TYR A CA 1
ATOM 1191 C C . TYR A 1 147 ? 17.262 -9.629 -6.452 1.00 65.44 147 TYR A C 1
ATOM 1193 O O . TYR A 1 147 ? 17.766 -10.695 -6.806 1.00 65.44 147 TYR A O 1
ATOM 1201 N N . SER A 1 148 ? 16.554 -8.860 -7.290 1.00 59.69 148 SER A N 1
ATOM 1202 C CA . SER A 1 148 ? 16.257 -9.228 -8.686 1.00 59.69 148 SER A CA 1
ATOM 1203 C C . SER A 1 148 ? 17.514 -9.576 -9.487 1.00 59.69 148 SER A C 1
ATOM 1205 O O . SER A 1 148 ? 17.613 -10.657 -10.071 1.00 59.69 148 SER A O 1
ATOM 1207 N N . VAL A 1 149 ? 18.528 -8.710 -9.405 1.00 60.47 149 VAL A N 1
ATOM 1208 C CA . VAL A 1 149 ? 19.809 -8.859 -10.102 1.00 60.47 149 VAL A CA 1
ATOM 1209 C C . VAL A 1 149 ? 20.551 -10.112 -9.633 1.00 60.47 149 VAL A C 1
ATOM 1211 O O . VAL A 1 149 ? 21.173 -10.799 -10.442 1.00 60.47 149 VAL A O 1
ATOM 1214 N N . SER A 1 150 ? 20.468 -10.446 -8.341 1.00 60.84 150 SER A N 1
ATOM 1215 C CA . SER A 1 150 ? 21.120 -11.639 -7.790 1.00 60.84 150 SER A CA 1
ATOM 1216 C C . SER A 1 150 ? 20.464 -12.958 -8.219 1.00 60.84 150 SER A C 1
ATOM 1218 O O . SER A 1 150 ? 21.166 -13.951 -8.396 1.00 60.84 150 SER A O 1
ATOM 1220 N N . VAL A 1 151 ? 19.143 -12.973 -8.433 1.00 59.81 151 VAL A N 1
ATOM 1221 C CA . VAL A 1 151 ? 18.384 -14.181 -8.811 1.00 59.81 151 VAL A CA 1
ATOM 1222 C C . VAL A 1 151 ? 18.333 -14.369 -10.335 1.00 59.81 151 VAL A C 1
ATOM 1224 O O . VAL A 1 151 ? 18.308 -15.501 -10.812 1.00 59.81 151 VAL A O 1
ATOM 1227 N N . GLY A 1 152 ? 18.395 -13.284 -11.116 1.00 51.38 152 GLY A N 1
ATOM 1228 C CA . GLY A 1 152 ? 18.452 -13.313 -12.586 1.00 51.38 152 GLY A CA 1
ATOM 1229 C C . GLY A 1 152 ? 19.839 -13.605 -13.183 1.00 51.38 152 GLY A C 1
ATOM 1230 O O . GLY A 1 152 ? 19.980 -13.737 -14.401 1.00 51.38 152 GLY A O 1
ATOM 1231 N N . GLY A 1 153 ? 20.877 -13.717 -12.351 1.00 42.50 153 GLY A N 1
ATOM 1232 C CA . GLY A 1 153 ? 22.239 -14.019 -12.781 1.00 42.50 153 GLY A CA 1
ATOM 1233 C C . GLY A 1 153 ? 22.421 -15.484 -13.174 1.00 42.50 153 GLY A C 1
ATOM 1234 O O . GLY A 1 153 ? 22.880 -16.292 -12.371 1.00 42.50 153 GLY A O 1
ATOM 1235 N N . VAL A 1 154 ? 22.146 -15.835 -14.434 1.00 47.72 154 VAL A N 1
ATOM 1236 C CA . VAL A 1 154 ? 22.708 -17.061 -15.025 1.00 47.72 154 VAL A CA 1
ATOM 1237 C C . VAL A 1 154 ? 24.234 -16.986 -14.867 1.00 47.72 154 VAL A C 1
ATOM 1239 O O . VAL A 1 154 ? 24.833 -16.005 -15.324 1.00 47.72 154 VAL A O 1
ATOM 1242 N N . PRO A 1 155 ? 24.905 -17.979 -14.251 1.00 40.16 155 PRO A N 1
ATOM 1243 C CA . PRO A 1 155 ? 26.351 -17.948 -14.125 1.00 40.16 155 PRO A CA 1
ATOM 1244 C C . PRO A 1 155 ? 26.958 -17.952 -15.528 1.00 40.16 155 PRO A C 1
ATOM 1246 O O . PRO A 1 155 ? 26.859 -18.936 -16.267 1.00 40.16 155 PRO A O 1
ATOM 1249 N N . ARG A 1 156 ? 27.596 -16.839 -15.914 1.00 45.50 156 ARG A N 1
ATOM 1250 C CA . ARG A 1 156 ? 28.482 -16.806 -17.078 1.00 45.50 156 ARG A CA 1
ATOM 1251 C C . ARG A 1 156 ? 29.563 -17.850 -16.827 1.00 45.50 156 ARG A C 1
ATOM 1253 O O . ARG A 1 156 ? 30.486 -17.610 -16.053 1.00 45.50 156 ARG A O 1
ATOM 1260 N N . ARG A 1 157 ? 29.444 -19.016 -17.473 1.00 40.62 157 ARG A N 1
ATOM 1261 C CA . ARG A 1 157 ? 30.552 -19.965 -17.592 1.00 40.62 157 ARG A CA 1
ATOM 1262 C C . ARG A 1 157 ? 31.730 -19.179 -18.150 1.00 40.62 157 ARG A C 1
ATOM 1264 O O . ARG A 1 157 ? 31.698 -18.755 -19.305 1.00 40.62 157 ARG A O 1
ATOM 1271 N N . LEU A 1 158 ? 32.741 -18.966 -17.314 1.00 42.28 158 LEU A N 1
ATOM 1272 C CA . LEU A 1 158 ? 34.054 -18.532 -17.754 1.00 42.28 158 LEU A CA 1
ATOM 1273 C C . LEU A 1 158 ? 34.496 -19.541 -18.818 1.00 42.28 158 LEU A C 1
ATOM 1275 O O . LEU A 1 158 ? 34.733 -20.711 -18.515 1.00 42.28 158 LEU A O 1
ATOM 1279 N N . ARG A 1 159 ? 34.517 -19.111 -20.085 1.00 41.38 159 ARG A N 1
ATOM 1280 C CA . ARG A 1 159 ? 35.206 -19.851 -21.139 1.00 41.38 159 ARG A CA 1
ATOM 1281 C C . ARG A 1 159 ? 36.675 -19.846 -20.744 1.00 41.38 159 ARG A C 1
ATOM 1283 O O . ARG A 1 159 ? 37.337 -18.822 -20.856 1.00 41.38 159 ARG A O 1
ATOM 1290 N N . GLY A 1 160 ? 37.140 -20.976 -20.224 1.00 38.03 160 GLY A N 1
ATOM 1291 C CA . GLY A 1 160 ? 38.560 -21.248 -20.098 1.00 38.03 160 GLY A CA 1
ATOM 1292 C C . GLY A 1 160 ? 39.157 -21.275 -21.497 1.00 38.03 160 GLY A C 1
ATOM 1293 O O . GLY A 1 160 ? 38.856 -22.172 -22.282 1.00 38.03 160 GLY A O 1
ATOM 1294 N N . SER A 1 161 ? 39.952 -20.259 -21.804 1.00 45.84 161 SER A N 1
ATOM 1295 C CA . SER A 1 161 ? 40.881 -20.257 -22.924 1.00 45.84 161 SER A CA 1
ATOM 1296 C C . SER A 1 161 ? 41.914 -21.358 -22.675 1.00 45.84 161 SER 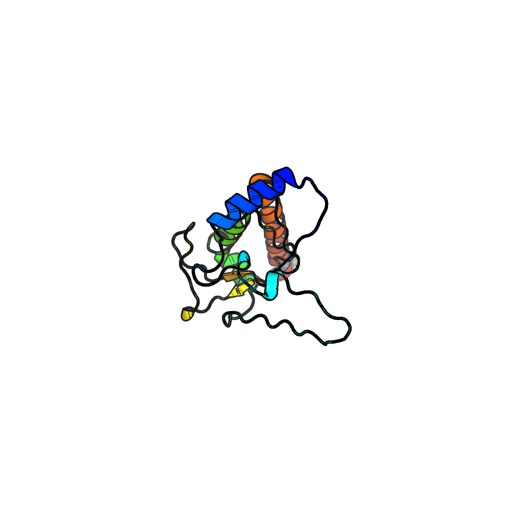A C 1
ATOM 1298 O O . SER A 1 161 ? 42.590 -21.342 -21.644 1.00 45.84 161 SER A O 1
ATOM 1300 N N . ARG A 1 162 ? 41.995 -22.326 -23.587 1.00 53.00 162 ARG A N 1
ATOM 1301 C CA . ARG A 1 162 ? 43.204 -23.120 -23.814 1.00 53.00 162 ARG A CA 1
ATOM 1302 C C . ARG A 1 162 ? 43.878 -22.584 -25.062 1.00 53.00 162 ARG A C 1
ATOM 1304 O O . ARG A 1 162 ? 43.120 -22.185 -25.975 1.00 53.00 162 ARG A O 1
#

Nearest PDB structures (foldseek):
  7wtt-assembly1_a  TM=6.812E-01  e=2.231E-01  Homo sapiens
  3uyt-assembly6_B-3  TM=6.586E-01  e=3.984E-01  Homo sapiens
  5j0a-assembly1_A  TM=4.423E-01  e=3.339E+00  Homo sapiens

Mean predicted aligned error: 11.55 Å

Solvent-accessible surface area (backbone atoms only — not comparable to full-atom values): 10150 Å² total; per-residue (Å²): 135,68,81,87,86,71,100,70,62,72,71,65,52,50,56,52,52,55,55,46,49,68,79,69,46,61,57,96,89,64,32,64,92,75,36,72,70,69,75,62,71,90,51,96,88,51,93,83,85,88,83,87,88,72,83,84,62,53,62,54,45,47,64,66,55,50,67,74,31,37,97,44,59,52,49,52,53,54,50,50,31,16,74,70,21,44,40,49,80,57,82,49,50,78,31,28,26,29,42,42,82,92,72,48,52,72,35,86,88,78,73,43,59,49,55,61,42,82,49,76,56,75,65,41,42,84,53,94,45,46,67,65,33,39,53,53,51,48,52,54,53,48,51,53,53,55,48,40,58,66,73,68,55,73,80,78,74,79,79,77,85,124

Foldseek 3Di:
DEDDDDPDDPPLVVVLCVVLCVVVNDDPVDGPVRDPVVVDDDDPVDDDDDDDDDPDFAAFADLVNCVVCVVHQVVVVLLVCLVSQKDQVPPDRRQKTAHDPVRWDQDPVVRHTRRIDGHDSHPMDRHSHSVVSSVVSVVVSVVSVVVSVVVPDPPPPPPDDD

Organism: NCBI:txid84607

pLDDT: mean 76.87, std 19.69, range [27.69, 97.38]

Sequence (162 aa):
MVVIGGPTSARRLRNVTLALSRYFADDRKGSYKSSPWRLFSQSPKVTTLTVLVMDLLGEPMTVKDFDEEWDGDIQDMYDDLARALLLHQDGRLPNVLRVPNHAQRQCETHLRAHKWNFVDWENADLQCDTMTTRHRLRKQALGLKNYSVSVGGVPRRLRGSR

Radius of gyration: 19.9 Å; Cα contacts (8 Å, |Δi|>4): 150; chains: 1; bounding box: 65×40×50 Å